Protein AF-A0A8H7CDM7-F1 (afdb_monomer_lite)

Secondary structure (DSSP, 8-state):
--------HHHHHHHHHHHHHHHHHHHHHHHHHHHHHHHH-TTS-HHHHHHHHHHHHHHHHHHHHHHHHHHIIIIITTT-HHHHHS--HHHHHHHHHHHHHHHHHHHHHHHH-

Foldseek 3Di:
DPDDPPDPCCVVLVVLVVVLVVLVVVLVVLVVVLVVCCVPCVPDDPVVNVLSVVLSVLSVVLSVLSVVQSCCDPPVCPPPVVVVPDDDPSNVVSVVSVVVSVVSVVVVVVVVD

Sequence (113 aa):
MATLPPVDMDTSFGALFIGVLFSALFLGLLTVQIYTYFSNFPADSLWLKLLVGFVWLLDAAHLGIVSQSSYHYLVTSWGSPAALFAATTPFDVHMAFVAIPTLLCQSFFLYRI

Structure (mmCIF, N/CA/C/O backbone):
data_AF-A0A8H7CDM7-F1
#
_entry.id   AF-A0A8H7CDM7-F1
#
loop_
_atom_site.group_PDB
_atom_site.id
_atom_site.type_symbol
_atom_site.label_atom_id
_atom_site.label_alt_id
_atom_site.label_comp_id
_atom_site.label_asym_id
_atom_site.label_entity_id
_atom_site.label_seq_id
_atom_site.pdbx_PDB_ins_code
_atom_site.Cartn_x
_atom_site.Cartn_y
_atom_site.Cartn_z
_atom_site.occupancy
_atom_site.B_iso_or_equiv
_atom_site.auth_seq_id
_atom_site.auth_comp_id
_atom_site.auth_asym_id
_atom_site.auth_atom_id
_atom_site.pdbx_PDB_model_num
ATOM 1 N N . MET A 1 1 ? 17.150 14.480 -35.627 1.00 43.22 1 MET A N 1
ATOM 2 C CA . MET A 1 1 ? 16.824 13.432 -34.637 1.00 43.22 1 MET A CA 1
ATOM 3 C C . MET A 1 1 ? 16.988 14.048 -33.262 1.00 43.22 1 MET A C 1
ATOM 5 O O . MET A 1 1 ? 18.117 14.330 -32.891 1.00 43.22 1 MET A O 1
ATOM 9 N N . ALA A 1 2 ? 15.895 14.356 -32.561 1.00 45.44 2 ALA A N 1
ATOM 10 C CA . ALA A 1 2 ? 15.987 14.796 -31.172 1.00 45.44 2 ALA A CA 1
ATOM 11 C C . ALA A 1 2 ? 16.458 13.598 -30.339 1.00 45.44 2 ALA A C 1
ATOM 13 O O . ALA A 1 2 ? 15.758 12.592 -30.255 1.00 45.44 2 ALA A O 1
ATOM 14 N N . THR A 1 3 ? 17.677 13.665 -29.811 1.00 52.69 3 THR A N 1
ATOM 15 C CA . THR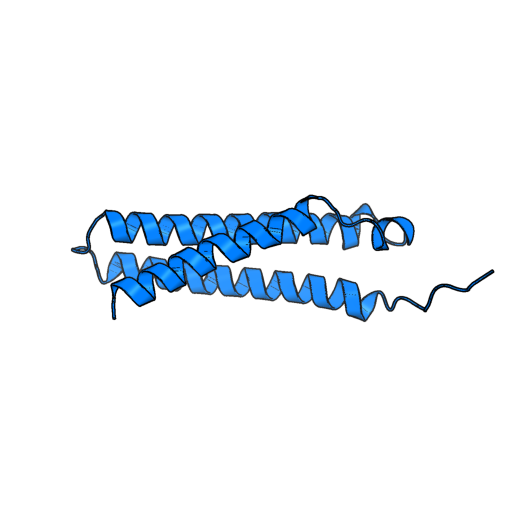 A 1 3 ? 18.175 12.690 -28.843 1.00 52.69 3 THR A CA 1
ATOM 16 C C . THR A 1 3 ? 17.343 12.858 -27.579 1.00 52.69 3 THR A C 1
ATOM 18 O O . THR A 1 3 ? 17.366 13.930 -26.974 1.00 52.69 3 THR A O 1
ATOM 21 N N . LEU A 1 4 ? 16.556 11.839 -27.228 1.00 58.38 4 LEU A N 1
ATOM 22 C CA . LEU A 1 4 ? 15.813 11.813 -25.970 1.00 58.38 4 LEU A CA 1
ATOM 23 C C . LEU A 1 4 ? 16.793 12.081 -24.814 1.00 58.38 4 LEU A C 1
ATOM 25 O O . LEU A 1 4 ? 17.928 11.594 -24.880 1.00 58.38 4 LEU A O 1
ATOM 29 N N . PRO A 1 5 ? 16.403 12.874 -23.799 1.00 62.47 5 PRO A N 1
ATOM 30 C CA . PRO A 1 5 ? 17.261 13.114 -22.648 1.00 62.47 5 PRO A CA 1
ATOM 31 C C . PRO A 1 5 ? 17.692 11.763 -22.058 1.00 62.47 5 PRO A C 1
ATOM 33 O O . PRO A 1 5 ? 16.878 10.834 -22.047 1.00 62.47 5 PRO A O 1
ATOM 36 N N . PRO A 1 6 ? 18.954 11.620 -21.619 1.00 60.16 6 PRO A N 1
ATOM 37 C CA . PRO A 1 6 ? 19.417 10.387 -21.003 1.00 60.16 6 PRO A CA 1
ATOM 38 C C . PRO A 1 6 ? 18.519 10.085 -19.803 1.00 60.16 6 PRO A C 1
ATOM 40 O O . PRO A 1 6 ? 18.476 10.844 -18.837 1.00 60.16 6 PRO A O 1
ATOM 43 N N . VAL A 1 7 ? 17.728 9.017 -19.906 1.00 60.94 7 VAL A N 1
ATOM 44 C CA . VAL A 1 7 ? 16.939 8.532 -18.779 1.00 60.94 7 VAL A CA 1
ATOM 45 C C . VAL A 1 7 ? 17.877 7.700 -17.925 1.00 60.94 7 VAL A C 1
ATOM 47 O O . VAL A 1 7 ? 18.226 6.577 -18.292 1.00 60.94 7 VAL A O 1
ATOM 50 N N . ASP A 1 8 ? 18.282 8.263 -16.790 1.00 67.31 8 ASP A N 1
ATOM 51 C CA . ASP A 1 8 ? 19.061 7.550 -15.787 1.00 67.31 8 ASP A CA 1
ATOM 52 C C . ASP A 1 8 ? 18.189 6.454 -15.162 1.00 67.31 8 ASP A C 1
ATOM 54 O O . ASP A 1 8 ? 17.367 6.684 -14.265 1.00 67.31 8 ASP A O 1
ATOM 58 N N . MET A 1 9 ? 18.352 5.236 -15.685 1.00 65.50 9 MET A N 1
ATOM 59 C CA . MET A 1 9 ? 17.593 4.053 -15.273 1.00 65.50 9 MET A CA 1
ATOM 60 C C . MET A 1 9 ? 17.792 3.741 -13.785 1.00 65.50 9 MET A C 1
ATOM 62 O O . MET A 1 9 ? 16.835 3.344 -13.119 1.00 65.50 9 MET A O 1
ATOM 66 N N . ASP A 1 10 ? 18.987 4.006 -13.251 1.00 68.44 10 ASP A N 1
ATOM 67 C CA . ASP A 1 10 ? 19.315 3.813 -11.834 1.00 68.44 10 ASP A CA 1
ATOM 68 C C . ASP A 1 10 ? 18.475 4.703 -10.916 1.00 68.44 10 ASP A C 1
ATOM 70 O O . ASP A 1 10 ? 17.988 4.246 -9.884 1.00 68.44 10 ASP A O 1
ATOM 74 N N . THR A 1 11 ? 18.239 5.960 -11.297 1.00 72.81 11 THR A N 1
ATOM 75 C CA . THR A 1 11 ? 17.476 6.886 -10.446 1.00 72.81 11 THR A CA 1
ATOM 76 C C . THR A 1 11 ? 15.985 6.562 -10.485 1.00 72.81 11 THR A C 1
ATOM 78 O O . THR A 1 11 ? 15.316 6.631 -9.460 1.00 72.81 11 THR A O 1
ATOM 81 N N . SER A 1 12 ? 15.458 6.150 -11.641 1.00 76.06 12 SER A N 1
ATOM 82 C CA . SER A 1 12 ? 14.022 5.885 -11.802 1.00 76.06 12 SER A CA 1
ATOM 83 C C . SER A 1 12 ? 13.618 4.502 -11.276 1.00 76.06 12 SER A C 1
ATOM 85 O O . SER A 1 12 ? 12.762 4.390 -10.399 1.00 76.06 12 SER A O 1
ATOM 87 N N . PHE A 1 13 ? 14.255 3.432 -11.765 1.00 75.06 13 PHE A N 1
ATOM 88 C CA . PHE A 1 13 ? 13.917 2.062 -11.364 1.00 75.06 13 PHE A CA 1
ATOM 89 C C . PHE A 1 13 ? 14.522 1.680 -10.017 1.00 75.06 13 PHE A C 1
ATOM 91 O O . PHE A 1 13 ? 13.892 0.931 -9.270 1.00 75.06 13 PHE A O 1
ATOM 98 N N . GLY A 1 14 ? 15.691 2.229 -9.672 1.00 79.50 14 GLY A N 1
ATOM 99 C CA . GLY A 1 14 ? 16.268 2.072 -8.339 1.00 79.50 14 GLY A CA 1
ATOM 100 C C . GLY A 1 14 ? 15.376 2.694 -7.266 1.00 79.50 14 GLY A C 1
ATOM 101 O O . GLY A 1 14 ? 15.075 2.031 -6.274 1.00 79.50 14 GLY A O 1
ATOM 102 N N . ALA A 1 15 ? 14.859 3.910 -7.486 1.00 85.06 15 ALA A N 1
ATOM 103 C CA . ALA A 1 15 ? 13.904 4.525 -6.562 1.00 85.06 15 ALA A CA 1
ATOM 104 C C . ALA A 1 15 ? 12.593 3.731 -6.464 1.00 85.06 15 ALA A C 1
ATOM 106 O O . ALA A 1 15 ? 12.086 3.530 -5.362 1.00 85.06 15 ALA A O 1
ATOM 107 N N . LEU A 1 16 ? 12.070 3.231 -7.589 1.00 84.12 16 LEU A N 1
ATOM 108 C CA . LEU A 1 16 ? 10.861 2.403 -7.611 1.00 84.12 16 LEU A CA 1
ATOM 109 C C . LEU A 1 16 ? 11.053 1.112 -6.799 1.00 84.12 16 LEU A C 1
ATOM 111 O O . LEU A 1 16 ? 10.208 0.774 -5.971 1.00 84.12 16 LEU A O 1
ATOM 115 N N . PHE A 1 17 ? 12.178 0.417 -6.980 1.00 85.75 17 PHE A N 1
ATOM 116 C CA . PHE A 1 17 ? 12.507 -0.793 -6.226 1.00 85.75 17 PHE A CA 1
ATOM 117 C C . PHE A 1 17 ? 12.672 -0.519 -4.726 1.00 85.75 17 PHE A C 1
ATOM 119 O O . PHE A 1 17 ? 12.112 -1.241 -3.901 1.00 85.75 17 PHE A O 1
ATOM 126 N N . ILE A 1 18 ? 13.378 0.556 -4.362 1.00 90.38 18 ILE A N 1
ATOM 127 C CA . ILE A 1 18 ? 13.500 1.000 -2.967 1.00 90.38 18 ILE A CA 1
ATOM 128 C C . ILE A 1 18 ? 12.115 1.299 -2.378 1.00 90.38 18 ILE A C 1
ATOM 130 O O . ILE A 1 18 ? 11.831 0.894 -1.252 1.00 90.38 18 ILE A O 1
ATOM 134 N N . GLY A 1 19 ? 11.229 1.939 -3.145 1.00 89.62 19 GLY A N 1
ATOM 135 C CA . GLY A 1 19 ? 9.841 2.184 -2.755 1.00 89.62 19 GLY A CA 1
ATOM 136 C C . GLY A 1 19 ? 9.102 0.900 -2.380 1.00 89.62 19 GLY A C 1
ATOM 137 O O . GLY A 1 19 ? 8.492 0.842 -1.316 1.00 89.62 19 GLY A O 1
ATOM 138 N N . VAL A 1 20 ? 9.233 -0.161 -3.183 1.00 91.56 20 VAL A N 1
ATOM 139 C CA . VAL A 1 20 ? 8.622 -1.472 -2.890 1.00 91.56 20 VAL A CA 1
ATOM 140 C C . VAL A 1 20 ? 9.161 -2.076 -1.598 1.00 91.56 20 VAL A C 1
ATOM 142 O O . VAL A 1 20 ? 8.385 -2.610 -0.805 1.00 91.56 20 VAL A O 1
ATOM 145 N N . LEU A 1 21 ? 10.470 -1.967 -1.349 1.00 93.94 21 LEU A N 1
ATOM 146 C CA . LEU A 1 21 ? 11.074 -2.442 -0.102 1.00 93.94 21 LEU A CA 1
ATOM 147 C C . LEU A 1 21 ? 10.495 -1.708 1.111 1.00 93.94 21 LEU A C 1
ATOM 149 O O . LEU A 1 21 ? 10.126 -2.346 2.096 1.00 93.94 21 LEU A O 1
ATOM 153 N N . PHE A 1 22 ? 10.361 -0.383 1.033 1.00 94.69 22 PHE A N 1
ATOM 154 C CA . PHE A 1 22 ? 9.725 0.394 2.096 1.00 94.69 22 PHE A CA 1
ATOM 155 C C . PHE A 1 22 ? 8.250 0.031 2.274 1.00 94.69 22 PHE A C 1
ATOM 157 O O . PHE A 1 22 ? 7.814 -0.147 3.408 1.00 94.69 22 PHE A O 1
ATOM 164 N N . SER A 1 23 ? 7.491 -0.151 1.191 1.00 92.25 23 SER A N 1
ATOM 165 C CA . SER A 1 23 ? 6.101 -0.614 1.270 1.00 92.25 23 SER A CA 1
ATOM 166 C C . SER A 1 23 ? 5.992 -1.979 1.959 1.00 92.25 23 SER A C 1
ATOM 168 O O . SER A 1 23 ? 5.125 -2.165 2.808 1.00 92.25 23 SER A O 1
ATOM 170 N N . ALA A 1 24 ? 6.905 -2.912 1.679 1.00 94.12 24 ALA A N 1
ATOM 171 C CA . ALA A 1 24 ? 6.946 -4.206 2.358 1.00 94.12 24 ALA A CA 1
ATOM 172 C C . ALA A 1 24 ? 7.255 -4.075 3.860 1.00 94.12 24 ALA A C 1
ATOM 174 O O . ALA A 1 24 ? 6.625 -4.742 4.684 1.00 94.12 24 ALA A O 1
ATOM 175 N N . LEU A 1 25 ? 8.182 -3.187 4.235 1.00 95.81 25 LEU A N 1
ATOM 176 C CA . LEU A 1 25 ? 8.483 -2.891 5.639 1.00 95.81 25 LEU A CA 1
ATOM 177 C C . LEU A 1 25 ? 7.278 -2.277 6.363 1.00 95.81 25 LEU A C 1
ATOM 179 O O . LEU A 1 25 ? 6.969 -2.676 7.488 1.00 95.81 25 LEU A O 1
ATOM 183 N N . PHE A 1 26 ? 6.573 -1.342 5.722 1.00 92.38 26 PHE A N 1
ATOM 184 C CA . PHE A 1 26 ? 5.377 -0.728 6.292 1.00 92.38 26 PHE A CA 1
ATOM 185 C C . PHE A 1 26 ? 4.235 -1.724 6.461 1.00 92.38 26 PHE A C 1
ATOM 187 O O . PHE A 1 26 ? 3.595 -1.710 7.511 1.00 92.38 26 PHE A O 1
ATOM 194 N N . LEU A 1 27 ? 4.039 -2.652 5.521 1.00 93.75 27 LEU A N 1
ATOM 195 C CA . LEU A 1 27 ? 3.071 -3.735 5.690 1.00 93.75 27 LEU A CA 1
ATOM 196 C C . LEU A 1 27 ? 3.426 -4.628 6.891 1.00 93.75 27 LEU A C 1
ATOM 198 O O . LEU A 1 27 ? 2.544 -5.035 7.654 1.00 93.75 27 LEU A O 1
ATOM 202 N N . GLY A 1 28 ? 4.716 -4.901 7.108 1.00 93.19 28 GLY A N 1
ATOM 203 C CA . GLY A 1 28 ? 5.199 -5.605 8.298 1.00 93.19 28 GLY A CA 1
ATOM 204 C C . GLY A 1 28 ? 4.840 -4.867 9.591 1.00 93.19 28 GLY A C 1
ATOM 205 O O . GLY A 1 28 ? 4.270 -5.459 10.509 1.00 93.19 28 GLY A O 1
ATOM 206 N N . LEU A 1 29 ? 5.093 -3.557 9.642 1.00 95.19 29 LEU A N 1
ATOM 207 C CA . LEU A 1 29 ? 4.727 -2.714 10.782 1.00 95.19 29 LEU A CA 1
ATOM 208 C C . LEU A 1 29 ? 3.207 -2.678 11.006 1.00 95.19 29 LEU A C 1
ATOM 210 O O . LEU A 1 29 ? 2.755 -2.853 12.137 1.00 95.19 29 LEU A O 1
ATOM 214 N N . LEU A 1 30 ? 2.421 -2.511 9.941 1.00 93.00 30 LEU A N 1
ATOM 215 C CA . LEU A 1 30 ? 0.959 -2.509 9.989 1.00 93.00 30 LEU A CA 1
ATOM 216 C C . LEU A 1 30 ? 0.425 -3.841 10.530 1.00 93.00 30 LEU A C 1
ATOM 218 O O . LEU A 1 30 ? -0.476 -3.865 11.362 1.00 93.00 30 LEU A O 1
ATOM 222 N N . THR A 1 31 ? 1.031 -4.958 10.132 1.00 94.25 31 THR A N 1
ATOM 223 C CA . THR A 1 31 ? 0.666 -6.288 10.637 1.00 94.25 31 THR A CA 1
ATOM 224 C C . THR A 1 31 ? 0.871 -6.387 12.152 1.00 94.25 31 THR A C 1
ATOM 226 O O . THR A 1 31 ? -0.011 -6.871 12.863 1.00 94.25 31 THR A O 1
ATOM 229 N N . VAL A 1 32 ? 1.987 -5.865 12.676 1.00 95.12 32 VAL A N 1
ATOM 230 C CA . VAL A 1 32 ? 2.247 -5.818 14.127 1.00 95.12 32 VAL A CA 1
ATOM 231 C C . VAL A 1 32 ? 1.256 -4.899 14.845 1.00 95.12 32 VAL A C 1
ATOM 233 O O . VAL A 1 32 ? 0.747 -5.257 15.912 1.00 95.12 32 VAL A O 1
ATOM 236 N N . GLN A 1 33 ? 0.946 -3.735 14.269 1.00 90.44 33 GLN A N 1
ATOM 237 C CA . GLN A 1 33 ? -0.041 -2.802 14.824 1.00 90.44 33 GLN A CA 1
ATOM 238 C C . GLN A 1 33 ? -1.414 -3.462 14.961 1.00 90.44 33 GLN A C 1
ATOM 240 O O . GLN A 1 33 ? -2.056 -3.355 16.005 1.00 90.44 33 GLN A O 1
ATOM 245 N N . ILE A 1 34 ? -1.836 -4.203 13.940 1.00 91.44 34 ILE A N 1
ATOM 246 C CA . ILE A 1 34 ? -3.130 -4.880 13.911 1.00 91.44 34 ILE A CA 1
ATOM 247 C C . ILE A 1 34 ? -3.167 -6.045 14.886 1.00 91.44 34 ILE A C 1
ATOM 249 O O . ILE A 1 34 ? -4.110 -6.156 15.667 1.00 91.44 34 ILE A O 1
ATOM 253 N N . TYR A 1 35 ? -2.121 -6.869 14.917 1.00 91.44 35 TYR A N 1
ATOM 254 C CA . TYR A 1 35 ? -2.000 -7.941 15.902 1.00 91.44 35 TYR A CA 1
ATOM 255 C C . TYR A 1 35 ? -2.111 -7.409 17.341 1.00 91.44 35 TYR A C 1
ATOM 257 O O . TYR A 1 35 ? -2.845 -7.952 18.172 1.00 91.44 35 TYR A O 1
ATOM 265 N N . THR A 1 36 ? -1.434 -6.293 17.616 1.00 91.69 36 THR A N 1
ATOM 266 C CA . THR A 1 36 ? -1.478 -5.616 18.917 1.00 91.69 36 THR A CA 1
ATOM 267 C C . THR A 1 36 ? -2.871 -5.054 19.212 1.00 91.69 36 THR A C 1
ATOM 269 O O . THR A 1 36 ? -3.356 -5.183 20.334 1.00 91.69 36 THR A O 1
ATOM 272 N N . TYR A 1 37 ? -3.550 -4.484 18.212 1.00 88.56 37 TYR A N 1
ATOM 273 C CA . TYR A 1 37 ? -4.919 -3.978 18.339 1.00 88.56 37 TYR A CA 1
ATOM 274 C C . TYR A 1 37 ? -5.910 -5.090 18.709 1.00 88.56 37 TYR A C 1
ATOM 276 O O . TYR A 1 37 ? -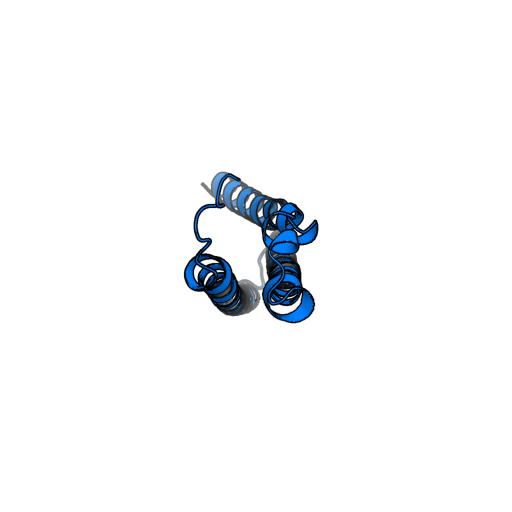6.638 -4.964 19.694 1.00 88.56 37 TYR A O 1
ATOM 284 N N . PHE A 1 38 ? -5.889 -6.213 17.987 1.00 87.62 38 PHE A N 1
ATOM 285 C CA . PHE A 1 38 ? -6.763 -7.353 18.272 1.00 87.62 38 PHE A CA 1
ATOM 286 C C . PHE A 1 38 ? -6.503 -7.974 19.651 1.00 87.62 38 PHE A C 1
ATOM 288 O O . PHE A 1 38 ? -7.446 -8.448 20.285 1.00 87.62 38 PHE A O 1
ATOM 295 N N . SER A 1 39 ? -5.253 -7.943 20.123 1.00 89.56 39 SER A N 1
ATOM 296 C CA . SER A 1 39 ? -4.869 -8.486 21.431 1.00 89.56 39 SER A CA 1
ATOM 297 C C . SER A 1 39 ? -5.283 -7.580 22.595 1.00 89.56 39 SER A C 1
ATOM 299 O O . SER A 1 39 ? -5.790 -8.066 23.602 1.00 89.56 39 SER A O 1
ATOM 301 N N . ASN A 1 40 ? -5.091 -6.264 22.465 1.00 89.12 40 ASN A N 1
ATOM 302 C CA . ASN A 1 40 ? -5.330 -5.312 23.555 1.00 89.12 40 ASN A CA 1
ATOM 303 C C . ASN A 1 40 ? -6.785 -4.830 23.649 1.00 89.12 40 ASN A C 1
ATOM 305 O O . ASN A 1 40 ? -7.216 -4.429 24.728 1.00 89.12 40 ASN A O 1
ATOM 309 N N . PHE A 1 41 ? -7.551 -4.882 22.554 1.00 87.62 41 PHE A N 1
ATOM 310 C CA . PHE A 1 41 ? -8.929 -4.378 22.500 1.00 87.62 41 PHE A CA 1
ATOM 311 C C . PHE A 1 41 ? -9.941 -5.474 22.112 1.00 87.62 41 PHE A C 1
ATOM 313 O O . PHE A 1 41 ? -10.645 -5.376 21.100 1.00 87.62 41 PHE A O 1
ATOM 320 N N . PRO A 1 42 ? -10.075 -6.550 22.915 1.00 82.44 42 PRO A N 1
ATOM 321 C CA . PRO A 1 42 ? -11.005 -7.633 22.607 1.00 82.44 42 PRO A CA 1
ATOM 322 C C . PRO A 1 42 ? -12.476 -7.193 22.682 1.00 82.44 42 PRO A C 1
ATOM 324 O O . PRO A 1 42 ? -13.296 -7.757 21.960 1.00 82.44 42 PRO A O 1
ATOM 327 N N . ALA A 1 43 ? -12.804 -6.169 23.476 1.00 84.75 43 ALA A N 1
ATOM 328 C CA . ALA A 1 43 ? -14.168 -5.665 23.665 1.00 84.75 43 ALA A CA 1
ATOM 329 C C . ALA A 1 43 ? -14.628 -4.628 22.617 1.00 84.75 43 ALA A C 1
ATOM 331 O O . ALA A 1 43 ? -15.792 -4.229 22.639 1.00 84.75 43 ALA A O 1
ATOM 332 N N . ASP A 1 44 ? -13.750 -4.199 21.703 1.00 85.81 44 ASP A N 1
ATOM 333 C CA . ASP A 1 44 ? -14.108 -3.226 20.666 1.00 85.81 44 ASP A CA 1
ATOM 334 C C . ASP A 1 44 ? -15.141 -3.780 19.677 1.00 85.81 44 ASP A C 1
ATOM 336 O O . ASP A 1 44 ? -15.207 -4.987 19.405 1.00 8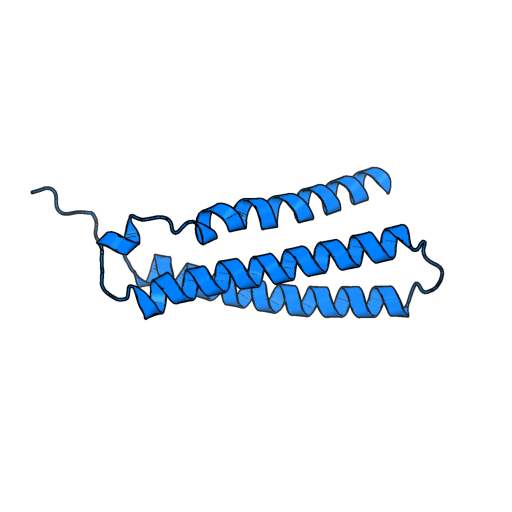5.81 44 ASP A O 1
ATOM 340 N N . SER A 1 45 ? -15.932 -2.867 19.107 1.00 83.88 45 SER A N 1
ATOM 341 C CA . SER A 1 45 ? -16.998 -3.202 18.167 1.00 83.88 45 SER A CA 1
ATOM 342 C C . SER A 1 45 ? -16.460 -3.966 16.953 1.00 83.88 45 SER A C 1
ATOM 344 O O . SER A 1 45 ? -15.411 -3.647 16.386 1.00 83.88 45 SER A O 1
ATOM 346 N N . LEU A 1 46 ? -17.214 -4.982 16.519 1.00 85.06 46 LEU A N 1
ATOM 347 C CA . LEU A 1 46 ? -16.865 -5.787 15.343 1.00 85.06 46 LEU A CA 1
ATOM 348 C C . LEU A 1 46 ? -16.658 -4.924 14.091 1.00 85.06 46 LEU A C 1
ATOM 350 O O . LEU A 1 46 ? -15.814 -5.250 13.264 1.00 85.06 46 LEU A O 1
ATOM 354 N N . TRP A 1 47 ? -17.377 -3.803 13.981 1.00 85.31 47 TRP A N 1
ATOM 355 C CA . TRP A 1 47 ? -17.217 -2.852 12.883 1.00 85.31 47 TRP A CA 1
ATOM 356 C C . TRP A 1 47 ? -15.794 -2.287 12.785 1.00 85.31 47 TRP A C 1
ATOM 358 O O . TRP A 1 47 ? -15.212 -2.291 11.703 1.00 85.31 47 TRP A O 1
ATOM 368 N N . LEU A 1 48 ? -15.199 -1.863 13.905 1.00 86.12 48 LEU A N 1
ATOM 369 C CA . LEU A 1 48 ? -13.831 -1.332 13.917 1.00 86.12 48 LEU A CA 1
ATOM 370 C C . LEU A 1 48 ? -12.811 -2.405 13.541 1.00 86.12 48 LEU A C 1
ATOM 372 O O . LEU A 1 48 ? -11.917 -2.161 12.737 1.00 86.12 48 LEU A O 1
ATOM 376 N N . LYS A 1 49 ? -12.996 -3.622 14.052 1.00 86.88 49 LYS A N 1
ATOM 377 C CA . LYS A 1 49 ? -12.143 -4.769 13.721 1.00 86.88 49 LYS A CA 1
ATOM 378 C C . LYS A 1 49 ? -12.195 -5.122 12.233 1.00 86.88 49 LYS A C 1
ATOM 380 O O . LYS A 1 49 ? -11.153 -5.382 11.635 1.00 86.88 49 LYS A O 1
ATOM 385 N N . LEU A 1 50 ? -13.386 -5.096 11.630 1.00 89.25 50 LEU A N 1
ATOM 386 C CA . LEU A 1 50 ? -13.560 -5.307 10.191 1.00 89.25 50 LEU A CA 1
ATOM 387 C C . LEU A 1 50 ? -12.913 -4.187 9.373 1.00 89.25 50 LEU A C 1
ATOM 389 O O . LEU A 1 50 ? -12.235 -4.477 8.393 1.00 89.25 50 LEU A O 1
ATOM 393 N N . LEU A 1 51 ? -13.069 -2.928 9.790 1.00 89.06 51 LEU A N 1
ATOM 394 C CA . LEU A 1 51 ? -12.467 -1.780 9.112 1.00 89.06 51 LEU A CA 1
ATOM 395 C C . LEU A 1 51 ? -10.934 -1.856 9.123 1.00 89.06 51 LEU A C 1
ATOM 397 O O . LEU A 1 51 ? -10.306 -1.689 8.081 1.00 89.06 51 LEU A O 1
ATOM 401 N N . VAL A 1 52 ? -10.334 -2.185 10.268 1.00 89.56 52 VAL A N 1
ATOM 402 C CA . VAL A 1 52 ? -8.880 -2.364 10.406 1.00 89.56 52 VAL A CA 1
ATOM 403 C C . VAL A 1 52 ? -8.374 -3.525 9.540 1.00 89.56 52 VAL A C 1
ATOM 405 O O . VAL A 1 52 ? -7.386 -3.373 8.822 1.00 89.56 52 VAL A O 1
ATOM 408 N N . GLY A 1 53 ? -9.072 -4.667 9.546 1.00 90.81 53 GLY A N 1
ATOM 409 C CA . GLY A 1 53 ? -8.732 -5.803 8.683 1.00 90.81 53 GLY A CA 1
ATOM 410 C C . GLY A 1 53 ? -8.865 -5.486 7.189 1.00 90.81 53 GLY A C 1
ATOM 411 O O . GLY A 1 53 ? -8.040 -5.919 6.387 1.00 90.81 53 GLY A O 1
ATOM 412 N N . PHE A 1 54 ? -9.864 -4.688 6.808 1.00 91.38 54 PHE A N 1
ATOM 413 C CA . PHE A 1 54 ? -10.061 -4.254 5.427 1.00 91.38 54 PHE A CA 1
ATOM 414 C C . PHE A 1 54 ? -8.945 -3.319 4.947 1.00 91.38 54 PHE A C 1
ATOM 416 O O . PHE A 1 54 ? -8.417 -3.511 3.853 1.00 91.38 54 PHE A O 1
ATOM 423 N N . VAL A 1 55 ? -8.535 -2.356 5.778 1.00 91.19 55 VAL A N 1
ATOM 424 C CA . VAL A 1 55 ? -7.404 -1.461 5.483 1.00 91.19 55 VAL A CA 1
ATOM 425 C C . VAL A 1 55 ? -6.117 -2.257 5.270 1.00 91.19 55 VAL A C 1
ATOM 427 O O . VAL A 1 55 ? -5.403 -2.013 4.301 1.00 91.19 55 VAL A O 1
ATOM 430 N N . TRP A 1 56 ? -5.853 -3.257 6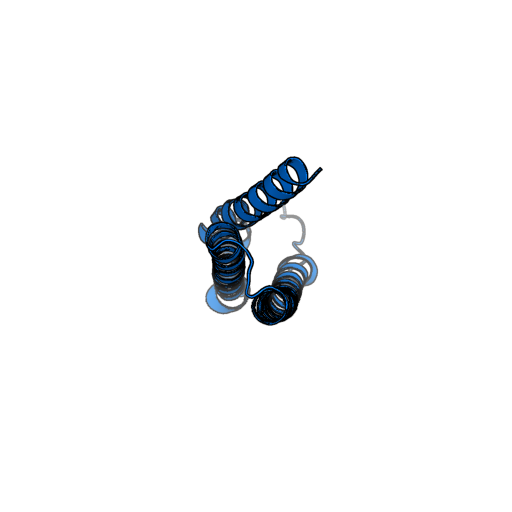.111 1.00 93.44 56 TRP A N 1
ATOM 431 C CA . TRP A 1 56 ? -4.697 -4.142 5.943 1.00 93.44 56 TRP A CA 1
ATOM 432 C C . TRP A 1 56 ? -4.712 -4.913 4.630 1.00 93.44 56 TRP A C 1
ATOM 434 O O . TRP A 1 56 ? -3.692 -5.008 3.953 1.00 93.44 56 TRP A O 1
ATOM 444 N N . LEU A 1 57 ? -5.873 -5.453 4.253 1.00 93.69 57 LEU A N 1
ATOM 445 C CA . LEU A 1 57 ? -6.014 -6.213 3.017 1.00 93.69 57 LEU A CA 1
ATOM 446 C C . LEU A 1 57 ? -5.794 -5.326 1.786 1.00 93.69 57 LEU A C 1
ATOM 448 O O . LEU A 1 57 ? -5.159 -5.763 0.828 1.00 93.69 57 LEU A O 1
ATOM 452 N N . LEU A 1 58 ? -6.273 -4.078 1.822 1.00 91.12 58 LEU A N 1
ATOM 453 C CA . LEU A 1 58 ? -6.001 -3.096 0.771 1.00 91.12 58 LEU A CA 1
ATOM 454 C C . LEU A 1 58 ? -4.509 -2.766 0.662 1.00 91.12 58 LEU A C 1
ATOM 456 O O . LEU A 1 58 ? -3.989 -2.721 -0.451 1.00 91.12 58 LEU A O 1
ATOM 460 N N . ASP A 1 59 ? -3.818 -2.585 1.788 1.00 91.00 59 ASP A N 1
ATOM 461 C CA . ASP A 1 59 ? -2.381 -2.284 1.811 1.00 91.00 59 ASP A CA 1
ATOM 462 C C . ASP A 1 59 ? -1.540 -3.473 1.301 1.00 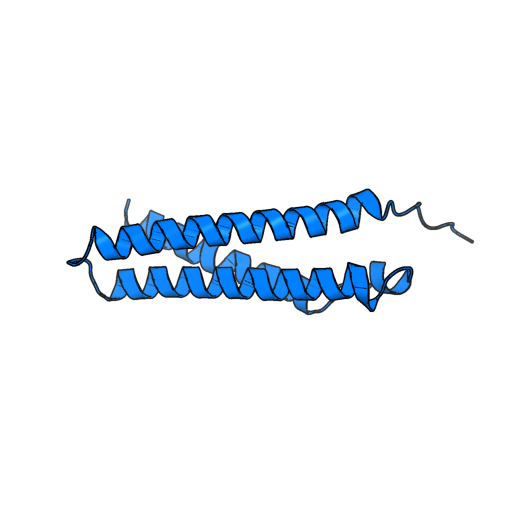91.00 59 ASP A C 1
ATOM 464 O O . ASP A 1 59 ? -0.623 -3.313 0.493 1.00 91.00 59 ASP A O 1
ATOM 468 N N . ALA A 1 60 ? -1.928 -4.702 1.661 1.00 92.50 60 ALA A N 1
ATOM 469 C CA . ALA A 1 60 ? -1.321 -5.924 1.134 1.00 92.50 60 ALA A CA 1
ATOM 470 C C . ALA A 1 60 ? -1.538 -6.078 -0.384 1.00 92.50 60 ALA A C 1
ATOM 472 O O . ALA A 1 60 ? -0.610 -6.432 -1.117 1.00 92.50 60 ALA A O 1
ATOM 473 N N . ALA A 1 61 ? -2.747 -5.787 -0.874 1.00 92.25 61 ALA A N 1
ATOM 474 C CA . ALA A 1 61 ? -3.052 -5.804 -2.303 1.00 92.25 61 ALA A CA 1
ATOM 475 C C . ALA A 1 61 ? -2.256 -4.733 -3.063 1.00 92.25 61 ALA A C 1
ATOM 477 O O . ALA A 1 61 ? -1.699 -5.020 -4.124 1.00 92.25 61 ALA A O 1
ATOM 478 N N . HIS A 1 62 ? -2.140 -3.528 -2.496 1.00 90.31 62 HIS A N 1
ATOM 479 C CA . HIS A 1 62 ? -1.314 -2.452 -3.032 1.00 90.31 62 HIS A CA 1
ATOM 480 C C . HIS A 1 62 ? 0.144 -2.897 -3.207 1.00 90.31 62 HIS A C 1
ATOM 482 O O . HIS A 1 62 ? 0.694 -2.779 -4.304 1.00 90.31 62 HIS A O 1
ATOM 488 N N . LEU A 1 63 ? 0.750 -3.487 -2.168 1.00 92.50 63 LEU A N 1
ATOM 489 C CA . LEU A 1 63 ? 2.117 -4.004 -2.242 1.00 92.50 63 LEU A CA 1
ATOM 490 C C . LEU A 1 63 ? 2.272 -5.056 -3.349 1.00 92.50 63 LEU A C 1
ATOM 492 O O . LEU A 1 63 ? 3.267 -5.036 -4.074 1.00 92.50 63 LEU A O 1
ATOM 496 N N . GLY A 1 64 ? 1.295 -5.952 -3.509 1.00 90.81 64 GLY A N 1
ATOM 497 C CA . GLY A 1 64 ? 1.297 -6.962 -4.570 1.00 90.81 64 GLY A CA 1
ATOM 498 C C . GLY A 1 64 ? 1.281 -6.353 -5.976 1.00 90.81 64 GLY A C 1
ATOM 499 O O . GLY A 1 64 ? 2.083 -6.743 -6.826 1.00 90.81 64 GLY A O 1
ATOM 500 N N . ILE A 1 65 ? 0.419 -5.359 -6.208 1.00 88.56 65 ILE A N 1
ATOM 501 C CA . ILE A 1 65 ? 0.294 -4.650 -7.493 1.00 88.56 65 ILE A CA 1
ATOM 502 C C . ILE A 1 65 ? 1.587 -3.901 -7.833 1.00 88.56 65 ILE A C 1
ATOM 504 O O . ILE A 1 65 ? 2.092 -3.995 -8.956 1.00 88.56 65 ILE A O 1
ATOM 508 N N . VAL A 1 66 ? 2.154 -3.186 -6.859 1.00 88.06 66 VAL A N 1
ATOM 509 C CA . VAL A 1 66 ? 3.403 -2.440 -7.052 1.00 88.06 66 VAL A CA 1
ATOM 510 C C . VAL A 1 66 ? 4.572 -3.399 -7.280 1.00 88.06 66 VAL A C 1
ATOM 512 O O . VAL A 1 66 ? 5.350 -3.186 -8.203 1.00 88.06 66 VAL A O 1
ATOM 515 N N . SER A 1 67 ? 4.652 -4.505 -6.536 1.00 89.75 67 SER A N 1
ATOM 516 C CA . SER A 1 67 ? 5.696 -5.526 -6.721 1.00 89.75 67 SER A CA 1
ATOM 517 C C . SER A 1 67 ? 5.634 -6.175 -8.105 1.00 89.75 67 SER A C 1
ATOM 519 O O . SER A 1 67 ? 6.667 -6.370 -8.747 1.00 89.75 67 SER A O 1
ATOM 521 N N . GLN A 1 68 ? 4.430 -6.482 -8.599 1.00 88.12 68 GLN A N 1
ATOM 522 C CA . GLN A 1 68 ? 4.241 -7.020 -9.947 1.00 88.12 68 GLN A CA 1
ATOM 523 C C . GLN A 1 68 ? 4.640 -5.997 -11.018 1.00 88.12 68 GLN A C 1
ATOM 525 O O . GLN A 1 68 ? 5.300 -6.364 -11.993 1.00 88.12 68 GLN A O 1
ATOM 530 N N . SER A 1 69 ? 4.316 -4.718 -10.808 1.00 84.25 69 SER A N 1
ATOM 531 C CA . SER A 1 69 ? 4.743 -3.628 -11.689 1.00 84.25 69 SER A CA 1
ATOM 532 C C . SER A 1 69 ? 6.270 -3.509 -11.715 1.00 84.25 69 SER A C 1
ATOM 534 O O . SER A 1 69 ? 6.867 -3.496 -12.790 1.00 84.25 69 SER A O 1
ATOM 536 N N . SER A 1 70 ? 6.931 -3.523 -10.552 1.00 85.06 70 SER A N 1
ATOM 537 C CA . SER A 1 70 ? 8.397 -3.533 -10.461 1.00 85.06 70 SER A CA 1
ATOM 538 C C . SER A 1 70 ? 9.014 -4.721 -11.179 1.00 85.06 70 SER A C 1
ATOM 540 O O . SER A 1 70 ? 9.989 -4.551 -11.901 1.00 85.06 70 SER A O 1
ATOM 542 N N . TYR A 1 71 ? 8.454 -5.921 -11.019 1.00 84.31 71 TYR A N 1
ATOM 543 C CA . TYR A 1 71 ? 8.963 -7.117 -11.685 1.00 84.31 71 TYR A CA 1
ATOM 544 C C . TYR A 1 71 ? 8.863 -7.007 -13.213 1.00 84.31 71 TYR A C 1
ATOM 546 O O . TYR A 1 71 ? 9.796 -7.372 -13.932 1.00 84.31 71 TYR A O 1
ATOM 554 N N . HIS A 1 72 ? 7.759 -6.456 -13.722 1.00 81.38 72 HIS A N 1
ATOM 555 C CA . HIS A 1 72 ? 7.595 -6.225 -15.153 1.00 81.38 72 HIS A CA 1
ATOM 556 C C . HIS A 1 72 ? 8.660 -5.258 -15.694 1.00 81.38 72 HIS A C 1
ATOM 558 O O . HIS A 1 72 ? 9.310 -5.555 -16.696 1.00 81.38 72 HIS A O 1
ATOM 564 N N . TYR A 1 73 ? 8.897 -4.151 -14.989 1.00 75.88 73 TYR A N 1
ATOM 565 C CA . TYR A 1 73 ? 9.868 -3.137 -15.391 1.00 75.88 73 TYR A CA 1
ATOM 566 C C . TYR A 1 73 ? 11.334 -3.571 -15.242 1.00 75.88 73 TYR A C 1
ATOM 568 O O . TYR A 1 73 ? 12.129 -3.322 -16.144 1.00 75.88 73 TYR A O 1
ATOM 576 N N . LEU A 1 74 ? 11.700 -4.223 -14.133 1.00 77.00 74 LEU A N 1
ATOM 577 C CA . LEU A 1 74 ? 13.092 -4.587 -13.841 1.00 77.00 74 LEU A CA 1
ATOM 578 C C . LEU A 1 74 ? 13.525 -5.901 -14.502 1.00 77.00 74 LEU A C 1
ATOM 580 O O . LEU A 1 74 ? 14.699 -6.040 -14.833 1.00 77.00 74 LEU A O 1
ATOM 584 N N . VAL A 1 75 ? 12.616 -6.869 -14.665 1.00 79.94 75 VAL A N 1
ATOM 585 C CA . VAL A 1 75 ? 12.964 -8.223 -15.134 1.00 79.94 75 VAL A CA 1
ATOM 586 C C . VAL A 1 75 ? 12.445 -8.480 -16.541 1.00 79.94 75 VAL A C 1
ATOM 588 O O . VAL A 1 75 ? 13.209 -8.875 -17.415 1.00 79.94 75 VAL A O 1
ATOM 591 N N . THR A 1 76 ? 11.148 -8.265 -16.775 1.00 77.75 76 THR A N 1
ATOM 592 C CA . THR A 1 76 ? 10.513 -8.673 -18.044 1.00 77.75 76 THR A CA 1
ATOM 593 C C . THR A 1 76 ? 10.903 -7.758 -19.203 1.00 77.75 76 THR A C 1
ATOM 595 O O . THR A 1 76 ? 11.169 -8.234 -20.303 1.00 77.75 76 THR A O 1
ATOM 598 N N . SER A 1 77 ? 10.967 -6.453 -18.953 1.00 71.56 77 SER A N 1
ATOM 599 C CA . SER A 1 77 ? 11.208 -5.428 -19.976 1.00 71.56 77 SER A CA 1
ATOM 600 C C . SER A 1 77 ? 12.606 -4.805 -19.886 1.00 71.56 77 SER A C 1
ATOM 602 O O . SER A 1 77 ? 12.821 -3.675 -20.338 1.00 71.56 77 SER A O 1
ATOM 604 N N . TRP A 1 78 ? 13.558 -5.541 -19.304 1.00 68.00 78 TRP A N 1
ATOM 605 C CA . TRP A 1 78 ? 14.922 -5.072 -19.074 1.00 68.00 78 TRP A CA 1
ATOM 606 C C . TRP A 1 78 ? 15.595 -4.635 -20.385 1.00 68.00 78 TRP A C 1
ATOM 608 O O . TRP A 1 78 ? 15.650 -5.386 -21.358 1.00 68.00 78 TRP A O 1
ATOM 618 N N . GLY A 1 79 ? 16.094 -3.396 -20.418 1.00 64.56 79 GLY A N 1
ATOM 619 C CA . GLY A 1 79 ? 16.818 -2.844 -21.567 1.00 64.56 79 GLY A CA 1
ATOM 620 C C . GLY A 1 79 ? 15.956 -2.324 -22.726 1.00 64.56 79 GLY A C 1
ATOM 621 O O . GLY A 1 79 ? 16.524 -1.911 -23.736 1.00 64.56 79 GLY A O 1
ATOM 622 N N . SER A 1 80 ? 14.618 -2.291 -22.615 1.00 66.06 80 SER A N 1
ATOM 623 C CA . SER A 1 80 ? 13.750 -1.713 -23.657 1.00 66.06 80 SER A CA 1
ATOM 624 C C . SER A 1 80 ? 13.301 -0.273 -23.311 1.00 66.06 80 SER A C 1
ATOM 626 O O . SER A 1 80 ? 12.564 -0.071 -22.344 1.00 66.06 80 SER A O 1
ATOM 628 N N . PRO A 1 81 ? 13.674 0.755 -24.102 1.00 61.16 81 PRO A N 1
ATOM 629 C CA . PRO A 1 81 ? 13.203 2.131 -23.896 1.00 61.16 81 PRO A CA 1
ATOM 630 C C . PRO A 1 81 ? 11.699 2.302 -24.154 1.00 61.16 81 PRO A C 1
ATOM 632 O O . PRO A 1 81 ? 11.089 3.237 -23.653 1.00 61.16 81 PRO A O 1
ATOM 635 N N . ALA A 1 82 ? 11.083 1.407 -24.934 1.00 60.69 82 ALA A N 1
ATOM 636 C CA . ALA A 1 82 ? 9.649 1.456 -25.223 1.00 60.69 82 ALA A CA 1
ATOM 637 C C . ALA A 1 82 ? 8.796 1.130 -23.985 1.00 60.69 82 ALA A C 1
ATOM 639 O O . ALA A 1 82 ? 7.749 1.742 -23.788 1.00 60.69 82 ALA A O 1
ATOM 640 N N . ALA A 1 83 ? 9.269 0.229 -23.118 1.00 59.00 83 ALA A N 1
ATOM 641 C CA . ALA A 1 83 ? 8.609 -0.054 -21.849 1.00 59.00 83 ALA A CA 1
ATOM 642 C C . ALA A 1 83 ? 8.751 1.092 -20.831 1.00 59.00 83 ALA A C 1
ATOM 644 O O . ALA A 1 83 ? 7.914 1.199 -19.946 1.00 59.00 83 ALA A O 1
ATOM 645 N N . LEU A 1 84 ? 9.750 1.978 -20.968 1.00 57.53 84 LEU A N 1
ATOM 646 C CA . LEU A 1 84 ? 9.905 3.156 -20.096 1.00 57.53 84 LEU A CA 1
ATOM 647 C C . LEU A 1 84 ? 8.786 4.189 -20.285 1.00 57.53 84 LEU A C 1
ATOM 649 O O . LEU A 1 84 ? 8.405 4.856 -19.329 1.00 57.53 84 LEU A O 1
ATOM 653 N N . PHE A 1 85 ? 8.286 4.348 -21.512 1.00 59.69 85 PHE A N 1
ATOM 654 C CA . PHE A 1 85 ? 7.239 5.328 -21.827 1.00 59.69 85 PHE A CA 1
ATOM 655 C C . PHE A 1 85 ? 5.823 4.753 -21.716 1.00 59.69 85 PHE A C 1
ATOM 657 O O . PHE A 1 85 ? 4.851 5.504 -21.779 1.00 59.69 85 PHE A O 1
ATOM 664 N N . ALA A 1 86 ? 5.696 3.436 -21.544 1.00 62.16 86 ALA A N 1
ATOM 665 C CA . ALA A 1 86 ? 4.422 2.769 -21.337 1.00 62.16 86 ALA A CA 1
ATOM 666 C C . ALA A 1 86 ? 4.175 2.578 -19.833 1.00 62.16 86 ALA A C 1
ATOM 668 O O . ALA A 1 86 ? 4.761 1.704 -19.187 1.00 62.16 86 ALA A O 1
ATOM 669 N N . ALA A 1 87 ? 3.285 3.396 -19.266 1.00 62.34 87 ALA A N 1
ATOM 670 C CA . ALA A 1 87 ? 2.727 3.121 -17.948 1.00 62.34 87 ALA A CA 1
ATOM 671 C C . ALA A 1 87 ? 1.995 1.771 -18.004 1.00 62.34 87 ALA A C 1
ATOM 673 O O . ALA A 1 87 ? 1.113 1.556 -18.839 1.00 62.34 87 ALA A O 1
ATOM 674 N N . THR A 1 88 ? 2.402 0.825 -17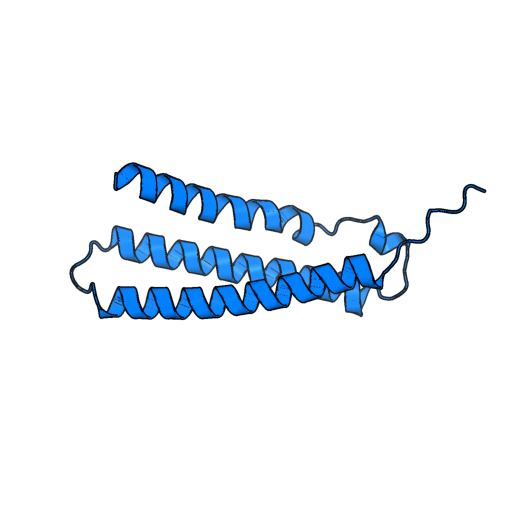.159 1.00 68.56 88 THR A N 1
ATOM 675 C CA . THR A 1 88 ? 1.718 -0.465 -17.073 1.00 68.56 88 THR A CA 1
ATOM 676 C C . THR A 1 88 ? 0.422 -0.216 -16.313 1.00 68.56 88 THR A C 1
ATOM 678 O O . THR A 1 88 ? 0.446 0.408 -15.259 1.00 68.56 88 THR A O 1
ATOM 681 N N . THR A 1 89 ? -0.701 -0.757 -16.778 1.00 71.38 89 THR A N 1
ATOM 682 C CA . THR A 1 89 ? -2.001 -0.661 -16.089 1.00 71.38 89 THR A CA 1
ATOM 683 C C . THR A 1 89 ? -1.954 -0.903 -14.563 1.00 71.38 89 THR A C 1
ATOM 685 O O . THR A 1 89 ? -2.600 -0.148 -13.839 1.00 71.38 89 THR A O 1
ATOM 688 N N . PRO A 1 90 ? -1.192 -1.877 -14.015 1.00 73.75 90 PRO A N 1
ATOM 689 C CA . PRO A 1 90 ? -1.076 -2.042 -12.562 1.00 73.75 90 PRO A CA 1
ATOM 690 C C . PRO A 1 90 ? -0.381 -0.860 -11.858 1.00 73.75 90 PRO A C 1
ATOM 692 O O . PRO A 1 90 ? -0.760 -0.515 -10.739 1.00 73.75 90 PRO A O 1
ATOM 695 N N . PHE A 1 91 ? 0.541 -0.166 -12.530 1.00 74.00 91 PHE A N 1
ATOM 696 C CA . PHE A 1 91 ? 1.133 1.079 -12.039 1.00 74.00 91 PHE A CA 1
ATOM 697 C C . PHE A 1 91 ? 0.159 2.264 -12.090 1.00 74.00 91 PHE A C 1
ATOM 699 O O . PHE A 1 91 ? 0.346 3.212 -11.353 1.00 74.00 91 PHE A O 1
ATOM 706 N N . ASP A 1 92 ? -0.921 2.245 -12.861 1.00 76.69 92 ASP A N 1
ATOM 707 C CA . ASP A 1 92 ? -1.945 3.297 -12.733 1.00 76.69 92 ASP A CA 1
ATOM 708 C C . ASP A 1 92 ? -2.944 2.954 -11.620 1.00 76.69 92 ASP A C 1
ATOM 710 O O . ASP A 1 92 ? -3.335 3.797 -10.809 1.00 76.69 92 ASP A O 1
ATOM 714 N N . VAL A 1 93 ? -3.305 1.674 -11.518 1.00 78.94 93 VAL A N 1
ATOM 715 C CA . VAL A 1 93 ? -4.281 1.172 -10.543 1.00 78.94 93 VAL A CA 1
ATOM 716 C C . VAL A 1 93 ? -3.783 1.303 -9.099 1.00 78.94 93 VAL A C 1
ATOM 718 O O . VAL A 1 93 ? -4.601 1.537 -8.206 1.00 78.94 93 VAL A O 1
ATOM 721 N N . HIS A 1 94 ? -2.470 1.226 -8.841 1.00 81.81 94 HIS A N 1
ATOM 722 C CA . HIS A 1 94 ? -1.930 1.345 -7.477 1.00 81.81 94 HIS A CA 1
ATOM 723 C C . HIS A 1 94 ? -2.339 2.655 -6.771 1.00 81.81 94 HIS A C 1
ATOM 725 O O . HIS A 1 94 ? -2.582 2.641 -5.564 1.00 81.81 94 HIS A O 1
ATOM 731 N N . MET A 1 95 ? -2.511 3.763 -7.509 1.00 81.62 95 MET A N 1
ATOM 732 C CA . MET A 1 95 ? -2.896 5.054 -6.925 1.00 81.62 95 MET A CA 1
ATOM 733 C C . MET A 1 95 ? -4.270 4.989 -6.252 1.00 81.62 95 MET A C 1
ATOM 735 O O . MET A 1 95 ? -4.469 5.565 -5.181 1.00 81.62 95 MET A O 1
ATOM 739 N N . ALA A 1 96 ? -5.212 4.243 -6.837 1.00 83.62 96 ALA A N 1
ATOM 740 C CA . ALA A 1 96 ? -6.526 4.032 -6.238 1.00 83.62 96 ALA A CA 1
ATOM 741 C C . ALA A 1 96 ? -6.419 3.230 -4.932 1.00 83.62 96 ALA A C 1
ATOM 743 O O . ALA A 1 96 ? -7.074 3.558 -3.942 1.00 83.62 96 ALA A O 1
ATOM 744 N N . PHE A 1 97 ? -5.543 2.222 -4.905 1.00 84.50 97 PHE A N 1
ATOM 745 C CA . PHE A 1 97 ? -5.305 1.393 -3.724 1.00 84.50 97 PHE A CA 1
ATOM 746 C C . PHE A 1 97 ? -4.603 2.136 -2.584 1.00 84.50 97 PHE A C 1
ATOM 748 O O . PHE A 1 97 ? -4.789 1.747 -1.440 1.00 84.50 97 PHE A O 1
ATOM 755 N N . VAL A 1 98 ? -3.867 3.217 -2.854 1.00 86.12 98 VAL A N 1
ATOM 756 C CA . VAL A 1 98 ? -3.337 4.120 -1.813 1.00 86.12 98 VAL A CA 1
ATOM 757 C C . VAL A 1 98 ? -4.386 5.126 -1.345 1.00 86.12 98 VAL A C 1
ATOM 759 O O . VAL A 1 98 ? -4.485 5.425 -0.151 1.00 86.12 98 VAL A O 1
ATOM 762 N N . ALA A 1 99 ? -5.193 5.652 -2.267 1.00 88.81 99 ALA A N 1
ATOM 763 C CA . ALA A 1 99 ? -6.184 6.674 -1.954 1.00 88.81 99 ALA A CA 1
ATOM 764 C C . ALA A 1 99 ? -7.291 6.147 -1.028 1.00 88.81 99 ALA A C 1
ATOM 766 O O . ALA A 1 99 ? -7.673 6.830 -0.079 1.00 88.81 99 ALA A O 1
ATOM 767 N N . ILE A 1 100 ? -7.784 4.927 -1.264 1.00 89.50 100 ILE A N 1
ATOM 768 C CA . ILE A 1 100 ? -8.905 4.359 -0.499 1.00 89.50 100 ILE A CA 1
ATOM 769 C C . ILE A 1 100 ? -8.560 4.186 0.997 1.00 89.50 100 ILE A C 1
ATOM 771 O O . ILE A 1 100 ? -9.287 4.745 1.822 1.00 89.50 100 ILE A O 1
ATOM 775 N N . PRO A 1 101 ? -7.465 3.501 1.395 1.00 86.75 101 PRO A N 1
ATOM 776 C CA . PRO A 1 101 ? -7.050 3.407 2.798 1.00 86.75 101 PRO A CA 1
ATOM 777 C C . PRO A 1 101 ? -6.820 4.774 3.435 1.00 86.75 101 PRO A C 1
ATOM 779 O O . PRO A 1 101 ? -7.213 5.004 4.575 1.00 86.75 101 PRO A O 1
ATOM 782 N N . THR A 1 102 ? -6.231 5.704 2.682 1.00 88.44 102 THR A N 1
ATOM 783 C CA . THR A 1 102 ? -5.944 7.061 3.153 1.00 88.44 102 THR A CA 1
ATOM 784 C C . THR A 1 102 ? -7.229 7.817 3.497 1.00 88.44 102 THR A C 1
ATOM 786 O O . THR A 1 102 ? -7.325 8.418 4.567 1.00 88.44 102 THR A O 1
ATOM 789 N N . LEU A 1 103 ? -8.245 7.743 2.633 1.00 90.25 103 LEU A N 1
ATOM 790 C CA . LEU A 1 103 ? -9.556 8.345 2.877 1.00 90.25 103 LEU A CA 1
ATOM 791 C C . LEU A 1 103 ? -10.278 7.687 4.054 1.00 90.25 103 LEU A C 1
ATOM 793 O O . LEU A 1 103 ? -10.874 8.390 4.869 1.00 90.25 103 LEU A O 1
ATOM 797 N N . LEU A 1 104 ? -10.204 6.360 4.176 1.00 87.38 104 LEU A N 1
ATOM 798 C CA . LEU A 1 104 ? -10.800 5.628 5.296 1.00 87.38 104 LEU A CA 1
ATOM 799 C C . LEU A 1 104 ? -10.160 6.027 6.629 1.00 87.38 104 LEU A C 1
ATOM 801 O O . LEU A 1 104 ? -10.877 6.349 7.577 1.00 87.38 104 LEU A O 1
ATOM 805 N N . CYS A 1 105 ? -8.828 6.080 6.686 1.00 86.06 105 CYS A N 1
ATOM 806 C CA . CYS A 1 105 ? -8.087 6.520 7.865 1.00 86.06 105 CYS A CA 1
ATOM 807 C C . CYS A 1 105 ? -8.433 7.964 8.248 1.00 86.06 105 CYS A C 1
ATOM 809 O O . CYS A 1 105 ? -8.737 8.232 9.408 1.00 86.06 105 CYS A O 1
ATOM 811 N N . GLN A 1 106 ? -8.444 8.893 7.288 1.00 88.88 106 GLN A N 1
ATOM 812 C CA . GLN A 1 106 ? -8.805 10.291 7.551 1.00 88.88 106 GLN A CA 1
ATOM 813 C C . GLN A 1 106 ? -10.254 10.437 8.029 1.00 88.88 106 GLN A C 1
ATOM 815 O O . GLN A 1 106 ? -10.514 11.157 8.990 1.00 88.88 106 GLN A O 1
ATOM 820 N N . SER A 1 107 ? -11.189 9.715 7.410 1.00 87.44 107 SER A N 1
ATOM 821 C CA . SER A 1 107 ? -12.600 9.723 7.813 1.00 87.44 107 SER A CA 1
ATOM 822 C C . SER A 1 107 ? -12.784 9.188 9.234 1.00 87.44 107 SER A C 1
ATOM 824 O O . SER A 1 107 ? -13.548 9.750 10.016 1.00 87.44 107 SER A O 1
ATOM 826 N N . PHE A 1 108 ? -12.044 8.138 9.601 1.00 85.94 108 PHE A N 1
ATOM 827 C CA . PHE A 1 108 ? -12.044 7.609 10.962 1.00 85.94 108 PHE A CA 1
ATOM 828 C C . PHE A 1 108 ? -11.474 8.610 11.975 1.00 85.94 108 PHE A C 1
ATOM 830 O O . PHE A 1 108 ? -12.047 8.776 13.051 1.00 85.94 108 PHE A O 1
ATOM 837 N N . PHE A 1 109 ? -10.384 9.308 11.637 1.00 85.06 109 PHE A N 1
ATOM 838 C CA . PHE A 1 109 ? -9.836 10.353 12.505 1.00 85.06 109 PHE A CA 1
ATOM 839 C C . PHE A 1 109 ? -10.823 11.501 12.716 1.00 85.06 109 PHE A C 1
ATOM 841 O O . PHE A 1 109 ? -10.975 11.944 13.848 1.00 85.06 109 PHE A O 1
ATOM 848 N N . LEU A 1 110 ? -11.537 11.926 11.669 1.00 90.00 110 LEU A N 1
ATOM 849 C CA . LEU A 1 110 ? -12.588 12.941 11.784 1.00 90.00 110 LEU A CA 1
ATOM 850 C C . LEU A 1 110 ? -13.756 12.487 12.664 1.00 90.00 110 LEU A C 1
ATOM 852 O O . LEU A 1 110 ? -14.268 13.288 13.430 1.00 90.00 110 LEU A O 1
ATOM 856 N N . TYR A 1 111 ? -14.169 11.220 12.579 1.00 84.75 111 TYR A N 1
ATOM 857 C CA . TYR A 1 111 ? -15.235 10.678 13.430 1.00 84.75 111 TYR A CA 1
ATOM 858 C C . TYR A 1 111 ? -14.837 10.585 14.914 1.00 84.75 111 TYR A C 1
ATOM 860 O O . TYR A 1 111 ? -15.701 10.583 15.787 1.00 84.75 111 TYR A O 1
ATOM 868 N N . ARG A 1 112 ? -13.538 10.448 15.205 1.00 78.56 112 ARG A N 1
ATOM 869 C CA . ARG A 1 112 ? -13.021 10.251 16.566 1.00 78.56 112 ARG A CA 1
ATOM 870 C C . ARG A 1 112 ? -12.687 11.561 17.302 1.00 78.56 112 ARG A C 1
ATOM 872 O O . ARG A 1 112 ? -12.533 11.508 18.522 1.00 78.56 112 ARG A O 1
ATOM 879 N N . ILE A 1 113 ? -12.527 12.678 16.586 1.00 74.94 113 ILE A N 1
ATOM 880 C CA . ILE A 1 113 ? -12.333 14.033 17.148 1.00 74.94 113 ILE A CA 1
ATOM 881 C C . ILE A 1 113 ? -13.666 14.567 17.672 1.00 74.94 113 ILE A C 1
ATOM 883 O O . ILE A 1 113 ? -13.655 15.113 18.797 1.00 74.94 113 ILE A O 1
#

pLDDT: mean 81.82, std 11.82, range [43.22, 95.81]

Radius of gyration: 18.42 Å; chains: 1; bounding box: 37×24×58 Å